Protein AF-A0A1C3NYE6-F1 (afdb_monomer)

Secondary structure (DSSP, 8-state):
-------SPPPPPPPHHHHHHHHHHHHHHHT--TTSEEEEEEE---STTS-S-EEEEEEE-TT--EEEEEES-TTT--HHHHHHHHHH-SS----

pLDDT: mean 80.65, std 17.29, range [28.94, 95.81]

Structure (mmCIF, N/CA/C/O backbone):
data_AF-A0A1C3NYE6-F1
#
_entry.id   AF-A0A1C3NYE6-F1
#
loop_
_atom_site.group_PDB
_atom_site.id
_atom_site.type_symbol
_atom_site.label_atom_id
_atom_site.label_alt_id
_atom_site.label_comp_id
_atom_site.label_asym_id
_atom_site.label_entity_id
_atom_site.label_seq_id
_atom_site.pdbx_PDB_ins_code
_atom_site.Cartn_x
_atom_site.Cartn_y
_atom_site.Cartn_z
_atom_site.occupancy
_atom_site.B_iso_or_equiv
_atom_site.auth_seq_id
_atom_site.auth_comp_id
_atom_site.auth_asym_id
_atom_site.auth_atom_id
_atom_site.pdbx_PDB_model_num
ATOM 1 N N . MET A 1 1 ? 13.801 28.659 -16.433 1.00 36.34 1 MET A N 1
ATOM 2 C CA . MET A 1 1 ? 12.734 27.986 -17.203 1.00 36.34 1 MET A CA 1
ATOM 3 C C . MET A 1 1 ? 12.702 26.532 -16.754 1.00 36.34 1 MET A C 1
ATOM 5 O O . MET A 1 1 ? 13.466 25.736 -17.280 1.00 36.34 1 MET A O 1
ATOM 9 N N . SER A 1 2 ? 11.932 26.207 -15.709 1.00 42.75 2 SER A N 1
ATOM 10 C CA . SER A 1 2 ? 11.820 24.821 -15.235 1.00 42.75 2 SER A CA 1
ATOM 11 C C . SER A 1 2 ? 10.952 24.033 -16.202 1.00 42.75 2 SER A C 1
ATOM 13 O O . SER A 1 2 ? 9.769 24.328 -16.363 1.00 42.75 2 SER A O 1
ATOM 15 N N . LEU A 1 3 ? 11.564 23.049 -16.854 1.00 49.47 3 LEU A N 1
ATOM 16 C CA . LEU A 1 3 ? 10.880 22.028 -17.631 1.00 49.47 3 LEU A CA 1
ATOM 17 C C . LEU A 1 3 ? 10.110 21.132 -16.656 1.00 49.47 3 LEU A C 1
ATOM 19 O O . LEU A 1 3 ? 10.617 20.125 -16.173 1.00 49.47 3 LEU A O 1
ATOM 23 N N . ILE A 1 4 ? 8.878 21.526 -16.344 1.00 53.69 4 ILE A N 1
ATOM 24 C CA . ILE A 1 4 ? 7.838 20.587 -15.933 1.00 53.69 4 ILE A CA 1
ATOM 25 C C . ILE A 1 4 ? 7.588 19.655 -17.120 1.00 53.69 4 ILE A C 1
ATOM 27 O O . ILE A 1 4 ? 6.811 19.979 -18.009 1.00 53.69 4 ILE A O 1
ATOM 31 N N . SER A 1 5 ? 8.291 18.527 -17.178 1.00 48.38 5 SER A N 1
ATOM 32 C CA . SER A 1 5 ? 7.928 17.436 -18.082 1.00 48.38 5 SER A CA 1
ATOM 33 C C . SER A 1 5 ? 6.770 16.665 -17.446 1.00 48.38 5 SER A C 1
ATOM 35 O O . SER A 1 5 ? 6.990 15.988 -16.439 1.00 48.38 5 SER A O 1
ATOM 37 N N . PRO A 1 6 ? 5.536 16.741 -17.976 1.00 57.44 6 PRO A N 1
ATOM 38 C CA . PRO A 1 6 ? 4.453 15.905 -17.505 1.00 57.44 6 PRO A CA 1
ATOM 39 C C . PRO A 1 6 ? 4.539 14.568 -18.248 1.00 57.44 6 PRO A C 1
ATOM 41 O O . PRO A 1 6 ? 4.427 14.526 -19.471 1.00 57.44 6 PRO A O 1
ATOM 44 N N . GLY A 1 7 ? 4.717 13.471 -17.517 1.00 53.34 7 GLY A N 1
ATOM 45 C CA . GLY A 1 7 ? 4.499 12.132 -18.070 1.00 53.34 7 GLY A CA 1
ATOM 46 C C . GLY A 1 7 ? 5.756 11.296 -18.266 1.00 53.34 7 GLY A C 1
ATOM 47 O O . GLY A 1 7 ? 6.080 10.899 -19.383 1.00 53.34 7 GLY A O 1
ATOM 48 N N . GLY A 1 8 ? 6.401 10.922 -17.159 1.00 57.88 8 GLY A N 1
ATOM 49 C CA . GLY A 1 8 ? 7.038 9.606 -17.126 1.00 57.88 8 GLY A CA 1
ATOM 50 C C . GLY A 1 8 ? 5.989 8.510 -17.393 1.00 57.88 8 GLY A C 1
ATOM 51 O O . GLY A 1 8 ? 4.793 8.750 -17.179 1.00 57.88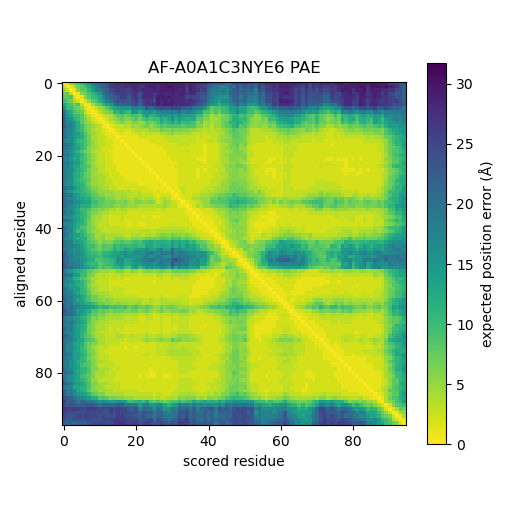 8 GLY A O 1
ATOM 52 N N . PRO A 1 9 ? 6.389 7.325 -17.886 1.00 63.50 9 PRO A N 1
ATOM 53 C CA . PRO A 1 9 ? 5.456 6.232 -18.1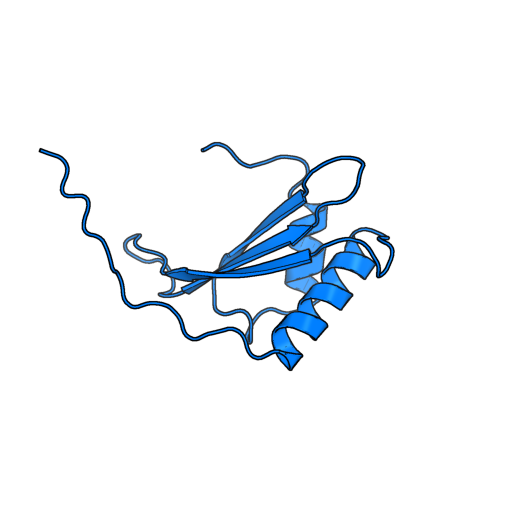31 1.00 63.50 9 PRO A CA 1
ATOM 54 C C . PRO A 1 9 ? 4.652 5.950 -16.860 1.00 63.50 9 PRO A C 1
ATOM 56 O O . PRO A 1 9 ? 5.217 5.707 -15.794 1.00 63.50 9 PRO A O 1
ATOM 59 N N . ARG A 1 10 ? 3.320 6.027 -16.969 1.00 66.38 10 ARG A N 1
ATOM 60 C CA . ARG A 1 10 ? 2.429 5.726 -15.849 1.00 66.38 10 ARG A CA 1
ATOM 61 C C . ARG A 1 10 ? 2.690 4.274 -15.426 1.00 66.38 10 ARG A C 1
ATOM 63 O O . ARG A 1 10 ? 2.549 3.390 -16.275 1.00 66.38 10 ARG A O 1
ATOM 70 N N . PRO A 1 11 ? 3.042 4.011 -14.156 1.00 72.06 11 PRO A N 1
ATOM 71 C CA . PRO A 1 11 ? 3.220 2.645 -13.691 1.00 72.06 11 PRO A CA 1
ATOM 72 C C . PRO A 1 11 ? 1.916 1.853 -13.875 1.00 72.06 11 PRO A C 1
ATOM 74 O O . PRO A 1 11 ? 0.824 2.440 -13.851 1.00 72.06 11 PRO A O 1
ATOM 77 N N . PRO A 1 12 ? 2.006 0.529 -14.091 1.00 73.38 12 PRO A N 1
ATOM 78 C CA . PRO A 1 12 ? 0.824 -0.309 -14.226 1.00 73.38 12 PRO A CA 1
ATOM 79 C C . PRO A 1 12 ? -0.084 -0.137 -13.006 1.00 73.38 12 PRO A C 1
ATOM 81 O O . PRO A 1 12 ? 0.380 0.112 -11.894 1.00 73.38 12 PRO A O 1
ATOM 84 N N . ALA A 1 13 ? -1.395 -0.237 -13.222 1.00 79.38 13 ALA A N 1
ATOM 85 C CA . ALA A 1 13 ? -2.348 -0.148 -12.126 1.00 79.38 13 ALA A CA 1
ATOM 86 C C . ALA A 1 13 ? -2.149 -1.321 -11.154 1.00 79.38 13 ALA A C 1
ATOM 88 O O . ALA A 1 13 ? -1.995 -2.464 -11.589 1.00 79.38 13 ALA A O 1
ATOM 89 N N . THR A 1 14 ? -2.216 -1.044 -9.851 1.00 86.31 14 THR A N 1
ATOM 90 C CA . THR A 1 14 ? -2.180 -2.083 -8.821 1.00 86.31 14 THR A CA 1
ATOM 91 C C . THR A 1 14 ? -3.370 -3.032 -9.003 1.00 86.31 14 THR A C 1
ATOM 93 O O . THR A 1 14 ? -4.515 -2.568 -8.985 1.00 86.31 14 THR A O 1
ATOM 96 N N . PRO A 1 15 ? -3.155 -4.353 -9.138 1.00 90.56 15 PRO A N 1
ATOM 97 C CA . PRO A 1 15 ? -4.253 -5.311 -9.177 1.00 90.56 15 PRO A CA 1
ATOM 98 C C . PRO A 1 15 ? -5.089 -5.241 -7.888 1.00 90.56 15 PRO A C 1
ATOM 100 O O . PRO A 1 15 ? -4.513 -5.107 -6.804 1.00 90.56 15 PRO A O 1
ATOM 103 N N . PRO A 1 16 ? -6.423 -5.395 -7.949 1.00 92.12 16 PRO A N 1
ATOM 104 C CA . PRO A 1 16 ? -7.285 -5.247 -6.774 1.00 92.12 16 PRO A CA 1
ATOM 105 C C . PRO A 1 16 ? -6.922 -6.229 -5.652 1.00 92.12 16 PRO A C 1
ATOM 107 O O . PRO A 1 16 ? -6.859 -5.834 -4.495 1.00 92.12 16 PRO A O 1
ATOM 110 N N . ALA A 1 17 ? -6.571 -7.476 -5.984 1.00 94.31 17 ALA A N 1
ATOM 111 C CA . ALA A 1 17 ? -6.133 -8.466 -4.996 1.00 94.31 17 ALA A CA 1
ATOM 112 C C . ALA A 1 17 ? -4.843 -8.051 -4.259 1.00 94.31 17 ALA A C 1
ATOM 114 O O . ALA A 1 17 ? -4.705 -8.281 -3.060 1.00 94.31 17 ALA A O 1
ATOM 115 N N . VAL A 1 18 ? -3.906 -7.407 -4.965 1.00 94.44 18 VAL A N 1
ATOM 116 C CA . VAL A 1 18 ? -2.666 -6.886 -4.371 1.00 94.44 18 VAL A CA 1
ATOM 117 C C . VAL A 1 18 ? -2.976 -5.691 -3.473 1.00 94.44 18 VAL A C 1
ATOM 119 O O . VAL A 1 18 ? -2.454 -5.612 -2.362 1.00 94.44 18 VAL A O 1
ATOM 122 N N . ALA A 1 19 ? -3.854 -4.789 -3.923 1.00 93.75 19 ALA A N 1
ATOM 123 C CA . ALA A 1 19 ? -4.282 -3.643 -3.133 1.00 93.75 19 ALA A CA 1
ATOM 124 C C . ALA A 1 19 ? -4.978 -4.082 -1.835 1.00 93.75 19 ALA A C 1
ATOM 126 O O . ALA A 1 19 ? -4.619 -3.585 -0.773 1.00 93.75 19 ALA A O 1
ATOM 127 N N . GLU A 1 20 ? -5.907 -5.040 -1.889 1.00 94.50 20 GLU A N 1
ATOM 128 C CA . GLU A 1 20 ? -6.589 -5.559 -0.695 1.00 94.50 20 GLU A CA 1
ATOM 129 C C . GLU A 1 20 ? -5.637 -6.250 0.280 1.00 94.50 20 GLU A C 1
ATOM 131 O O . GLU A 1 20 ? -5.701 -5.999 1.484 1.00 94.50 20 GLU 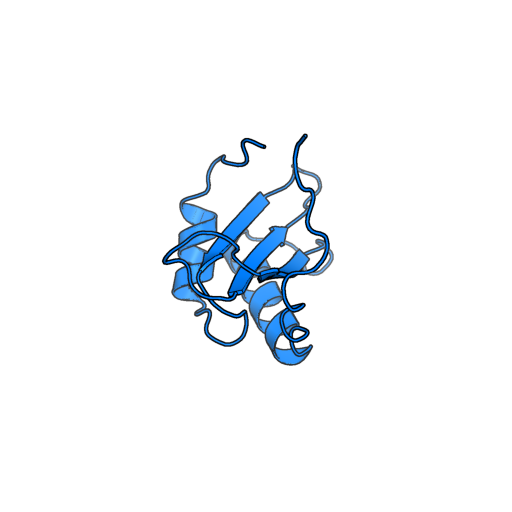A O 1
ATOM 136 N N . ARG A 1 21 ? -4.682 -7.036 -0.229 1.00 95.75 21 ARG A N 1
ATOM 137 C CA . ARG A 1 21 ? -3.634 -7.647 0.597 1.00 95.75 21 ARG A CA 1
ATOM 138 C C . ARG A 1 21 ? -2.822 -6.591 1.356 1.00 95.75 21 ARG A C 1
ATOM 140 O O . ARG A 1 21 ? -2.651 -6.705 2.566 1.00 95.75 21 ARG A O 1
ATOM 147 N N . LEU A 1 22 ? -2.373 -5.540 0.664 1.00 95.25 22 LEU A N 1
ATOM 148 C CA . LEU A 1 22 ? -1.628 -4.438 1.282 1.00 95.25 22 LEU A CA 1
ATOM 149 C C . LEU A 1 22 ? -2.481 -3.672 2.301 1.00 95.25 22 LEU A C 1
ATOM 151 O O . LEU A 1 22 ? -1.990 -3.351 3.380 1.00 95.25 22 LEU A O 1
ATOM 155 N N . ARG A 1 23 ? -3.761 -3.414 2.002 1.00 94.88 23 ARG A N 1
ATOM 156 C CA . ARG A 1 23 ? -4.691 -2.769 2.946 1.00 94.88 23 ARG A CA 1
ATOM 157 C C . ARG A 1 23 ? -4.837 -3.582 4.230 1.00 94.88 23 ARG A C 1
ATOM 159 O O . ARG A 1 23 ? -4.820 -2.987 5.301 1.00 94.88 23 ARG A O 1
ATOM 166 N N . GLY A 1 24 ? -4.950 -4.908 4.126 1.00 95.06 24 GLY A N 1
ATOM 167 C CA . GLY A 1 24 ? -4.972 -5.813 5.278 1.00 95.06 24 GLY A CA 1
ATOM 168 C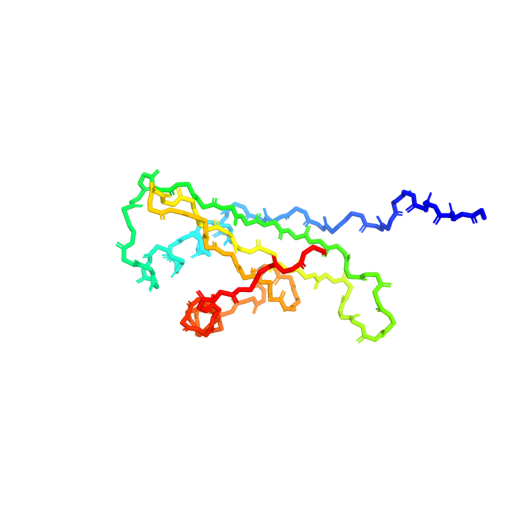 C . GLY A 1 24 ? -3.741 -5.632 6.162 1.00 95.06 24 GLY A C 1
ATOM 169 O O . GLY A 1 24 ? -3.868 -5.253 7.321 1.00 95.06 24 GLY A O 1
ATOM 170 N N . TRP A 1 25 ? -2.546 -5.751 5.580 1.00 95.81 25 TRP A N 1
ATOM 171 C CA . TRP A 1 25 ? -1.293 -5.592 6.326 1.00 95.81 25 TRP A CA 1
ATOM 172 C C . TRP A 1 25 ? -1.143 -4.224 6.994 1.00 95.81 25 TRP A C 1
ATOM 174 O O . TRP A 1 25 ? -0.619 -4.141 8.100 1.00 95.81 25 TRP A O 1
ATOM 184 N N . ILE A 1 26 ? -1.596 -3.147 6.346 1.00 94.06 26 ILE A N 1
ATOM 185 C CA . ILE A 1 26 ? -1.538 -1.787 6.905 1.00 94.06 26 ILE A CA 1
ATOM 186 C C . ILE A 1 26 ? -2.482 -1.650 8.098 1.00 94.06 26 ILE A C 1
ATOM 188 O O . ILE A 1 26 ? -2.101 -1.071 9.116 1.00 94.06 26 ILE A O 1
ATOM 192 N N . ARG A 1 27 ? -3.705 -2.181 7.985 1.00 93.25 27 ARG A N 1
ATOM 193 C CA . ARG A 1 27 ? -4.668 -2.169 9.090 1.00 93.25 27 ARG A CA 1
ATOM 194 C C . ARG A 1 27 ? -4.153 -2.984 10.268 1.00 93.25 27 ARG A C 1
ATOM 196 O O . ARG A 1 27 ? -4.164 -2.471 11.382 1.00 93.25 27 ARG A O 1
ATOM 203 N N . ASP A 1 28 ? -3.609 -4.169 10.011 1.00 93.12 28 ASP A N 1
ATOM 204 C CA . ASP A 1 28 ? -3.031 -5.031 11.044 1.00 93.12 28 ASP A CA 1
ATOM 205 C C . ASP A 1 28 ? -1.808 -4.381 11.712 1.00 93.12 28 ASP A C 1
ATOM 207 O O . ASP A 1 28 ? -1.660 -4.439 12.932 1.00 93.12 28 ASP A O 1
ATOM 211 N N . ALA A 1 29 ? -0.946 -3.712 10.937 1.00 91.50 29 ALA A N 1
ATOM 212 C CA . ALA A 1 29 ? 0.230 -3.008 11.453 1.00 91.50 29 ALA A CA 1
ATOM 213 C C . ALA A 1 29 ? -0.133 -1.841 12.383 1.00 91.50 29 ALA A C 1
ATOM 215 O O . ALA A 1 29 ? 0.586 -1.565 13.341 1.00 91.50 29 ALA A O 1
ATOM 216 N N . LEU A 1 30 ? -1.221 -1.134 12.074 1.00 89.31 30 LEU A N 1
ATOM 217 C CA . LEU A 1 30 ? -1.637 0.081 12.773 1.00 89.31 30 LEU A CA 1
ATOM 218 C C . LEU A 1 30 ? -2.786 -0.151 13.771 1.00 89.31 30 LEU A C 1
ATOM 220 O O . LEU A 1 30 ? -3.187 0.792 14.449 1.00 89.31 30 LEU A O 1
ATOM 224 N N . GLY A 1 31 ? -3.319 -1.374 13.862 1.00 90.44 31 GLY A N 1
ATOM 225 C CA . GLY A 1 31 ? -4.481 -1.701 14.694 1.00 90.44 31 GLY A CA 1
ATOM 226 C C . GLY A 1 31 ? -5.750 -0.946 14.281 1.00 90.44 31 GLY A C 1
ATOM 227 O O . GLY A 1 31 ? -6.490 -0.476 15.142 1.00 90.44 31 GLY A O 1
ATOM 228 N N . LEU A 1 32 ? -5.966 -0.764 12.975 1.00 89.19 32 LEU A N 1
ATOM 229 C CA . LEU A 1 32 ? -7.073 0.028 12.428 1.00 89.19 32 LEU A CA 1
ATOM 230 C C . LEU A 1 32 ? -8.299 -0.829 12.108 1.00 89.19 32 LEU A C 1
ATOM 232 O O . LEU A 1 32 ? -8.177 -1.971 11.672 1.00 89.19 32 LEU A O 1
ATOM 236 N N . ASP A 1 33 ? -9.479 -0.223 12.236 1.00 88.94 33 ASP A N 1
ATOM 237 C CA . ASP A 1 33 ? -10.740 -0.806 11.773 1.00 88.94 33 ASP A CA 1
ATOM 238 C C . ASP A 1 33 ? -10.773 -0.930 10.230 1.00 88.94 33 ASP A C 1
ATOM 240 O O . ASP A 1 33 ? -10.127 -0.166 9.503 1.00 88.94 33 ASP A O 1
ATOM 244 N N . GLY A 1 34 ? -11.558 -1.881 9.720 1.00 84.31 34 GLY A N 1
ATOM 245 C CA . GLY A 1 34 ? -11.823 -2.112 8.300 1.00 84.31 34 GLY A CA 1
ATOM 246 C C . GLY A 1 34 ? -12.365 -0.883 7.566 1.00 84.31 34 GLY A C 1
ATOM 247 O O . GLY A 1 34 ? -12.024 -0.680 6.396 1.00 84.31 34 GLY A O 1
ATOM 248 N N . GLU A 1 35 ? -13.113 -0.035 8.277 1.00 87.25 35 GLU A N 1
ATOM 249 C CA . GLU A 1 35 ? -13.701 1.216 7.776 1.00 87.25 35 GLU A CA 1
ATOM 250 C C . GLU A 1 35 ? -12.664 2.325 7.526 1.00 87.25 35 GLU A C 1
ATOM 252 O O . GLU A 1 35 ? -12.938 3.307 6.829 1.00 87.25 35 GLU A O 1
ATOM 257 N N . VAL A 1 36 ? -11.444 2.195 8.065 1.00 90.25 36 VAL A N 1
ATOM 258 C CA . VAL A 1 36 ? -10.400 3.198 7.845 1.00 90.25 36 VAL A CA 1
ATOM 259 C C . VAL A 1 36 ? -9.942 3.161 6.391 1.00 90.25 36 VAL A C 1
ATOM 261 O O . VAL A 1 36 ? -9.534 2.128 5.850 1.00 90.25 36 VAL A O 1
ATOM 264 N N . THR A 1 37 ? -9.971 4.334 5.756 1.00 93.00 37 THR A N 1
ATOM 265 C CA . THR A 1 37 ? -9.519 4.488 4.375 1.00 93.00 37 THR A CA 1
ATOM 266 C C . THR A 1 37 ? -8.011 4.280 4.292 1.00 93.00 37 THR A C 1
ATOM 268 O O . THR A 1 37 ? -7.225 4.977 4.940 1.00 93.00 37 THR A O 1
ATOM 271 N N . VAL A 1 38 ? -7.615 3.339 3.439 1.00 93.50 38 VAL A N 1
ATOM 272 C CA . VAL A 1 38 ? -6.222 3.075 3.080 1.00 93.50 38 VAL A CA 1
ATOM 273 C C . VAL A 1 38 ? -6.039 3.320 1.581 1.00 93.50 38 VAL A C 1
ATOM 275 O O . VAL A 1 38 ? -6.857 2.895 0.768 1.00 93.50 38 VAL A O 1
ATOM 278 N N . LEU A 1 39 ? -4.979 4.019 1.198 1.00 92.88 39 LEU A N 1
ATOM 279 C CA . LEU A 1 39 ? -4.595 4.299 -0.179 1.00 92.88 39 LEU A CA 1
ATOM 280 C C . LEU A 1 39 ? -3.345 3.489 -0.534 1.00 92.88 39 LEU A C 1
ATOM 282 O O . LEU A 1 39 ? -2.383 3.461 0.231 1.00 92.88 39 LEU A O 1
ATOM 286 N N . VAL A 1 40 ? -3.370 2.859 -1.708 1.00 93.19 40 VAL A N 1
ATOM 287 C CA . VAL A 1 40 ? -2.248 2.116 -2.290 1.00 93.19 40 VAL A CA 1
ATOM 288 C C . VAL A 1 40 ? -2.033 2.647 -3.701 1.00 93.19 40 VAL A C 1
ATOM 290 O O . VAL A 1 40 ? -2.855 2.395 -4.583 1.00 93.19 40 VAL A O 1
ATOM 293 N N . THR A 1 41 ? -0.944 3.382 -3.910 1.00 89.50 41 THR A N 1
ATOM 294 C CA . THR A 1 41 ? -0.654 4.052 -5.184 1.00 89.50 41 THR A CA 1
ATOM 295 C C . THR A 1 41 ? 0.771 3.760 -5.617 1.00 89.50 41 THR A C 1
ATOM 297 O O . THR A 1 41 ? 1.691 3.857 -4.815 1.00 89.50 41 THR A O 1
ATOM 300 N N . GLN A 1 42 ? 0.958 3.445 -6.896 1.00 88.25 42 GLN A N 1
ATOM 301 C CA . GLN A 1 42 ? 2.280 3.302 -7.498 1.00 88.25 42 GLN A CA 1
ATOM 302 C C . GLN A 1 42 ? 2.657 4.591 -8.234 1.00 88.25 42 GLN A C 1
ATOM 304 O O . GLN A 1 42 ? 1.833 5.150 -8.962 1.00 88.25 42 GLN A O 1
ATOM 309 N N . LEU A 1 43 ? 3.891 5.051 -8.053 1.00 85.25 43 LEU A N 1
ATOM 310 C CA . LEU A 1 43 ? 4.463 6.230 -8.702 1.00 85.25 43 LEU A CA 1
ATOM 311 C C . LEU A 1 43 ? 5.713 5.822 -9.480 1.00 85.25 43 LEU A C 1
ATOM 313 O O . LEU A 1 43 ? 6.369 4.845 -9.132 1.00 85.25 43 LEU A O 1
ATOM 317 N N . ALA A 1 44 ? 6.021 6.538 -10.560 1.00 80.19 44 ALA A N 1
ATOM 318 C CA . ALA A 1 44 ? 7.284 6.341 -11.260 1.00 80.19 44 ALA A CA 1
ATOM 319 C C . ALA A 1 44 ? 8.378 7.111 -10.514 1.00 80.19 44 ALA A C 1
ATOM 321 O O . ALA A 1 44 ? 8.240 8.324 -10.350 1.00 80.19 44 ALA A O 1
ATOM 322 N N . CYS A 1 45 ? 9.452 6.437 -10.096 1.00 72.19 45 CYS A N 1
ATOM 323 C CA . CYS A 1 45 ? 10.596 7.145 -9.528 1.00 72.19 45 CYS A CA 1
ATOM 324 C C . CYS A 1 45 ? 11.377 7.789 -10.680 1.00 72.19 45 CYS A C 1
ATOM 326 O O . CYS A 1 45 ? 11.824 7.103 -11.601 1.00 72.19 45 CYS A O 1
ATOM 328 N N . THR A 1 46 ? 11.517 9.115 -10.664 1.00 67.75 46 THR A N 1
ATOM 329 C CA . THR A 1 46 ? 12.226 9.868 -11.716 1.00 67.75 46 THR A CA 1
ATOM 330 C C . THR A 1 46 ? 13.682 10.163 -11.360 1.00 67.75 46 THR A C 1
ATOM 332 O O . THR A 1 46 ? 14.355 10.897 -12.083 1.00 67.75 46 THR A O 1
ATOM 335 N N . GLU A 1 47 ? 14.174 9.623 -10.244 1.00 63.28 47 GLU A N 1
ATOM 336 C CA . GLU A 1 47 ? 15.540 9.841 -9.777 1.00 63.28 47 GLU A CA 1
ATOM 337 C C . GLU A 1 47 ? 16.543 8.879 -10.439 1.00 63.28 47 GLU A C 1
ATOM 339 O O . GLU A 1 47 ? 16.260 7.687 -10.608 1.00 63.28 47 GLU A O 1
ATOM 344 N N . PRO A 1 48 ? 17.743 9.365 -10.808 1.00 59.66 48 PRO A N 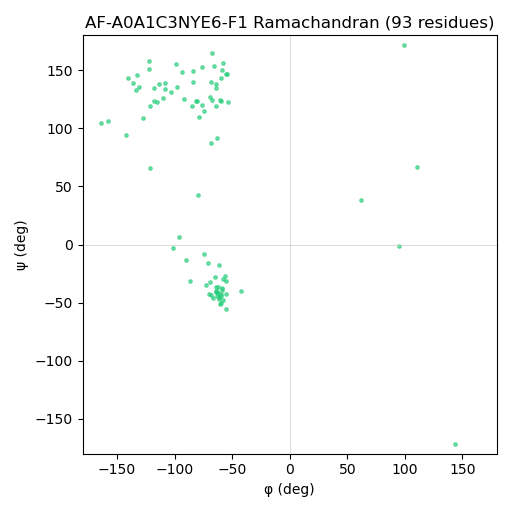1
ATOM 345 C CA . PRO A 1 48 ? 18.775 8.527 -11.404 1.00 59.66 48 PRO A CA 1
ATOM 346 C C . PRO A 1 48 ? 19.244 7.452 -10.410 1.00 59.66 48 PRO A C 1
ATOM 348 O O . PRO A 1 48 ? 19.773 7.764 -9.348 1.00 59.66 48 PRO A O 1
ATOM 351 N N . GLY A 1 49 ? 19.074 6.177 -10.775 1.00 64.31 49 GLY A N 1
ATOM 352 C CA . GLY A 1 49 ? 19.456 5.023 -9.946 1.00 64.31 49 GLY A CA 1
ATOM 353 C C . GLY A 1 49 ? 18.326 4.438 -9.092 1.00 64.31 49 GLY A C 1
ATOM 354 O O . GLY A 1 49 ? 18.536 3.437 -8.411 1.00 64.31 49 GLY A O 1
ATOM 355 N N . CYS A 1 50 ? 17.130 5.021 -9.153 1.00 59.00 50 CYS A N 1
ATOM 356 C CA . CYS A 1 50 ? 15.948 4.540 -8.451 1.00 59.00 50 CYS A CA 1
ATOM 357 C C . CYS A 1 50 ? 15.235 3.432 -9.260 1.00 59.00 50 CYS A C 1
ATOM 359 O O . CYS A 1 50 ? 15.278 3.457 -10.497 1.00 59.00 50 CYS A O 1
ATOM 361 N N . PRO A 1 51 ? 14.564 2.454 -8.619 1.00 62.00 51 PRO A N 1
ATOM 362 C CA . PRO A 1 51 ? 13.695 1.519 -9.330 1.00 62.00 51 PRO A CA 1
ATOM 363 C C . PRO A 1 51 ? 12.646 2.296 -10.134 1.00 62.00 51 PRO A C 1
ATOM 365 O O . PRO A 1 51 ? 12.179 3.330 -9.667 1.00 62.00 51 PRO A O 1
ATOM 368 N N . PRO A 1 52 ? 12.204 1.814 -11.307 1.00 71.62 52 PRO A N 1
ATOM 369 C CA . PRO A 1 52 ? 11.286 2.573 -12.158 1.00 71.62 52 PRO A CA 1
ATOM 370 C C . PRO A 1 52 ? 9.940 2.878 -11.483 1.00 71.62 52 PRO A C 1
ATOM 372 O O . PRO A 1 52 ? 9.209 3.748 -11.949 1.00 71.62 52 PRO A O 1
ATOM 375 N N . VAL A 1 53 ? 9.599 2.160 -10.406 1.00 83.31 53 VAL A N 1
ATOM 376 C CA . VAL A 1 53 ? 8.341 2.286 -9.672 1.00 83.31 53 VAL A CA 1
ATOM 377 C C . VAL A 1 53 ? 8.602 2.272 -8.170 1.00 83.31 53 VAL A C 1
ATOM 379 O O . VAL A 1 53 ? 9.378 1.457 -7.674 1.00 83.31 53 VAL A O 1
ATOM 382 N N . GLU A 1 54 ? 7.893 3.127 -7.452 1.00 87.81 54 GLU A N 1
ATOM 383 C CA . GLU A 1 54 ? 7.764 3.129 -5.998 1.00 87.81 54 GLU A CA 1
ATOM 384 C C . GLU A 1 54 ? 6.286 3.015 -5.612 1.00 87.81 5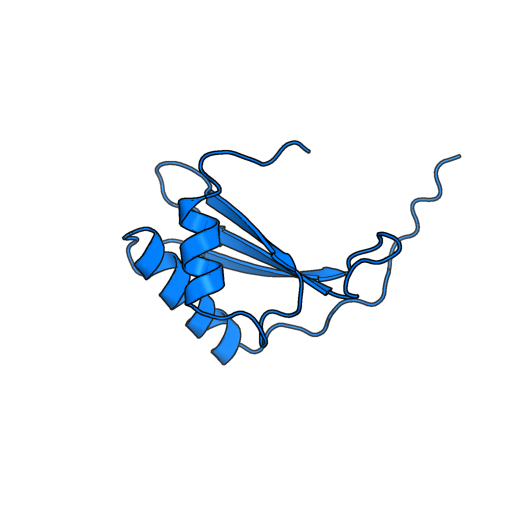4 GLU A C 1
ATOM 386 O O . GLU A 1 54 ? 5.390 3.327 -6.402 1.00 87.81 54 GLU A O 1
ATOM 391 N N . THR A 1 55 ? 6.014 2.550 -4.398 1.00 91.00 55 THR A N 1
ATOM 392 C CA . THR A 1 55 ? 4.653 2.365 -3.898 1.00 91.00 55 THR A CA 1
ATOM 393 C C . THR A 1 55 ? 4.437 3.193 -2.641 1.00 91.00 55 THR A C 1
ATOM 395 O O . THR A 1 55 ? 5.081 2.980 -1.615 1.00 91.00 55 THR A O 1
ATOM 398 N N . VAL A 1 56 ? 3.480 4.113 -2.712 1.00 91.56 56 VAL A N 1
ATOM 399 C CA . VAL A 1 56 ? 3.002 4.912 -1.585 1.00 91.56 56 VAL A CA 1
ATOM 400 C C . VAL A 1 56 ? 1.821 4.202 -0.936 1.00 91.56 56 VAL A C 1
ATOM 402 O O . VAL A 1 56 ? 0.813 3.899 -1.584 1.00 91.56 56 VAL A O 1
ATOM 405 N N . LEU A 1 57 ? 1.942 3.974 0.365 1.00 93.19 57 LEU A N 1
ATOM 406 C CA . LEU A 1 57 ? 0.925 3.383 1.222 1.00 93.19 57 LEU A CA 1
ATOM 407 C C . LEU A 1 57 ? 0.500 4.433 2.244 1.00 93.19 57 LEU A C 1
ATOM 409 O O . LEU A 1 57 ? 1.342 4.938 2.982 1.00 93.19 57 LEU A O 1
ATOM 413 N N . ALA A 1 58 ? -0.787 4.768 2.312 1.00 92.44 58 ALA A N 1
ATOM 414 C CA . ALA A 1 58 ? -1.283 5.753 3.272 1.00 92.44 58 ALA A CA 1
ATOM 415 C C . ALA A 1 58 ? -2.545 5.272 3.986 1.00 92.44 58 ALA A C 1
ATOM 417 O O . ALA A 1 58 ? -3.487 4.833 3.342 1.00 92.44 58 ALA A O 1
ATOM 418 N N . ALA A 1 59 ? -2.587 5.403 5.306 1.00 91.75 59 ALA A N 1
ATOM 419 C CA . ALA A 1 59 ? -3.774 5.212 6.127 1.00 91.75 59 ALA A CA 1
ATOM 420 C C . ALA A 1 59 ? -4.265 6.567 6.649 1.00 91.75 59 ALA A C 1
ATOM 422 O O . ALA A 1 59 ? -3.462 7.416 7.052 1.00 91.75 59 ALA A O 1
ATOM 423 N N . LEU A 1 60 ? -5.585 6.764 6.644 1.00 91.00 60 LEU A N 1
ATOM 424 C CA . LEU A 1 60 ? -6.233 8.010 7.054 1.00 91.00 60 LEU A CA 1
ATOM 425 C C . LEU A 1 60 ? -7.224 7.780 8.212 1.00 91.00 60 LEU A C 1
ATOM 427 O O . LEU A 1 60 ? -8.433 7.916 8.015 1.00 91.00 60 LEU A O 1
ATOM 431 N N . PRO A 1 61 ? -6.759 7.391 9.415 1.00 88.19 61 PRO A N 1
ATOM 432 C CA . PRO A 1 61 ? -7.611 7.366 10.600 1.00 88.19 61 PRO A CA 1
ATOM 433 C C . PRO A 1 61 ? -8.034 8.776 11.041 1.00 88.19 61 PRO A C 1
ATOM 435 O O . PRO A 1 61 ? -7.414 9.779 10.695 1.00 88.19 61 PRO A O 1
ATOM 438 N N . GLN A 1 62 ? -9.048 8.860 11.905 1.00 85.69 62 GLN A N 1
ATOM 439 C CA . GLN A 1 62 ? -9.491 10.134 12.499 1.00 85.69 62 GLN A CA 1
ATOM 440 C C . GLN A 1 62 ? -8.375 10.856 13.275 1.00 85.69 62 GLN A C 1
ATOM 442 O O . GLN A 1 62 ? -8.361 12.081 13.339 1.00 85.69 62 GLN A O 1
ATOM 447 N N . ALA A 1 63 ? -7.426 10.102 13.840 1.00 82.81 63 ALA A N 1
ATOM 448 C CA . ALA A 1 63 ? -6.301 10.636 14.604 1.00 82.81 63 ALA A CA 1
ATOM 449 C C . ALA A 1 63 ? -5.198 11.287 13.740 1.00 82.81 63 ALA A C 1
ATOM 451 O O . ALA A 1 63 ? -4.274 11.877 14.295 1.00 82.81 63 ALA A O 1
ATOM 452 N N . GLY A 1 64 ? -5.255 11.175 12.406 1.00 86.44 64 GLY A N 1
ATOM 453 C CA . GLY A 1 64 ? -4.288 11.799 11.496 1.00 86.44 64 GLY A CA 1
ATOM 454 C C . GLY A 1 64 ? -3.961 10.952 10.266 1.00 86.44 64 GLY A C 1
ATOM 455 O O . GLY A 1 64 ? -4.568 9.917 10.021 1.00 86.44 64 GLY A O 1
ATOM 456 N N . ARG A 1 65 ? -2.967 11.379 9.479 1.00 88.12 65 ARG A N 1
ATOM 457 C CA . ARG A 1 65 ? -2.487 10.651 8.293 1.00 88.12 65 ARG A CA 1
ATOM 458 C C . ARG A 1 65 ? -1.172 9.942 8.603 1.00 88.12 65 ARG A C 1
ATOM 460 O O . ARG A 1 65 ? -0.236 10.577 9.073 1.00 88.12 65 ARG A O 1
ATOM 467 N N . ARG A 1 66 ? -1.076 8.656 8.262 1.00 89.56 66 ARG A N 1
ATOM 468 C CA . ARG A 1 66 ? 0.172 7.877 8.299 1.00 89.56 66 ARG A CA 1
ATOM 469 C C . ARG A 1 66 ? 0.486 7.415 6.886 1.00 89.56 66 ARG A C 1
ATOM 471 O O . ARG A 1 66 ? -0.356 6.769 6.272 1.00 89.56 66 ARG A O 1
ATOM 478 N N . SER A 1 67 ? 1.661 7.732 6.359 1.00 90.56 67 SER A N 1
ATOM 479 C CA . SER A 1 67 ? 2.051 7.306 5.013 1.00 90.56 67 SER A CA 1
ATOM 480 C C . SER A 1 67 ? 3.505 6.890 4.948 1.00 90.56 67 SER A C 1
ATOM 482 O O . SER A 1 67 ? 4.350 7.531 5.568 1.00 90.56 67 SER A O 1
ATOM 484 N N . VAL A 1 68 ? 3.781 5.861 4.156 1.00 90.69 68 VAL A N 1
ATOM 485 C CA . VAL A 1 68 ? 5.126 5.359 3.882 1.00 90.69 68 VAL A CA 1
ATOM 486 C C . VAL A 1 68 ? 5.295 5.149 2.384 1.00 90.69 68 VAL A C 1
ATOM 488 O O . VAL A 1 68 ? 4.346 4.771 1.693 1.00 90.69 68 VAL A O 1
ATOM 491 N N . THR A 1 69 ? 6.504 5.381 1.891 1.00 89.94 69 THR A N 1
ATOM 492 C CA . THR A 1 69 ? 6.890 5.074 0.513 1.00 89.94 69 THR A CA 1
ATOM 493 C C . THR A 1 69 ? 7.869 3.914 0.553 1.00 89.94 69 THR A C 1
ATOM 495 O O . THR A 1 69 ? 8.861 3.966 1.280 1.00 89.94 69 THR A O 1
ATOM 498 N N . LEU A 1 70 ? 7.575 2.859 -0.200 1.00 89.88 70 LEU A N 1
ATOM 499 C CA . LEU A 1 70 ? 8.444 1.699 -0.349 1.00 89.88 70 LEU A CA 1
ATOM 500 C C . LEU A 1 70 ? 8.965 1.615 -1.788 1.00 89.88 70 LEU A C 1
ATOM 502 O O . LEU A 1 70 ? 8.189 1.828 -2.725 1.00 89.88 70 LEU A O 1
ATOM 506 N N . PRO A 1 71 ? 10.255 1.296 -1.983 1.00 87.38 71 PRO A N 1
ATOM 507 C CA . PRO A 1 71 ? 10.805 1.104 -3.316 1.00 87.38 71 PRO A CA 1
ATOM 508 C C . PRO A 1 71 ? 10.222 -0.163 -3.951 1.00 87.38 71 PRO A C 1
ATOM 510 O O . PRO A 1 7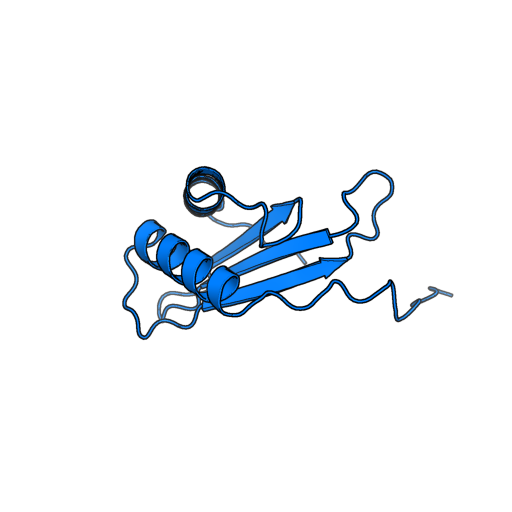1 ? 10.09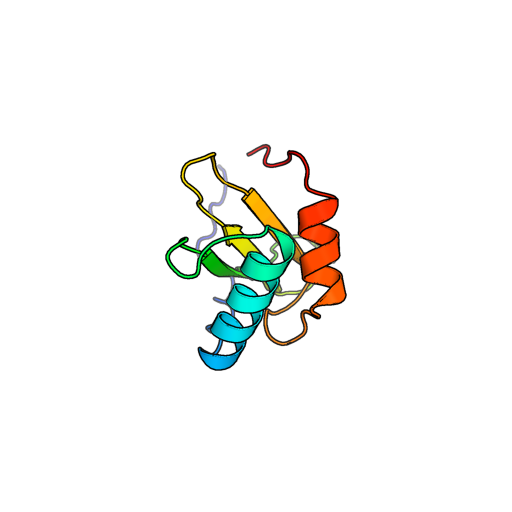3 -1.193 -3.294 1.00 87.38 71 PRO A O 1
ATOM 513 N N . GLY A 1 72 ? 9.909 -0.097 -5.245 1.00 87.44 72 GLY A N 1
ATOM 514 C CA . GLY A 1 72 ? 9.396 -1.229 -6.009 1.00 87.44 72 GLY A CA 1
ATOM 515 C C . GLY A 1 72 ? 7.873 -1.240 -6.194 1.00 87.44 72 GLY A C 1
ATOM 516 O O . GLY A 1 72 ? 7.135 -0.409 -5.645 1.00 87.44 72 GLY A O 1
ATOM 517 N N . PRO A 1 73 ? 7.378 -2.169 -7.029 1.00 90.00 73 PRO A N 1
ATOM 518 C CA . PRO A 1 73 ? 5.963 -2.283 -7.325 1.00 90.00 73 PRO A CA 1
ATOM 519 C C . PRO A 1 73 ? 5.189 -2.931 -6.172 1.00 90.00 73 PRO A C 1
ATOM 521 O O . PRO A 1 73 ? 5.691 -3.794 -5.459 1.00 90.00 73 PRO A O 1
ATOM 524 N N . ALA A 1 74 ? 3.905 -2.589 -6.060 1.00 91.50 74 ALA A N 1
ATOM 525 C CA . ALA A 1 74 ? 3.015 -3.075 -5.005 1.00 91.50 74 ALA A CA 1
ATOM 526 C C . ALA A 1 74 ? 2.922 -4.615 -4.931 1.00 91.50 74 ALA A C 1
ATOM 528 O O . ALA A 1 74 ? 2.633 -5.175 -3.874 1.00 91.50 74 ALA A O 1
ATOM 529 N N . ALA A 1 75 ? 3.150 -5.305 -6.052 1.00 91.44 75 ALA A N 1
ATOM 530 C CA . ALA A 1 75 ? 3.127 -6.764 -6.127 1.00 91.44 75 ALA A CA 1
ATOM 531 C C . ALA A 1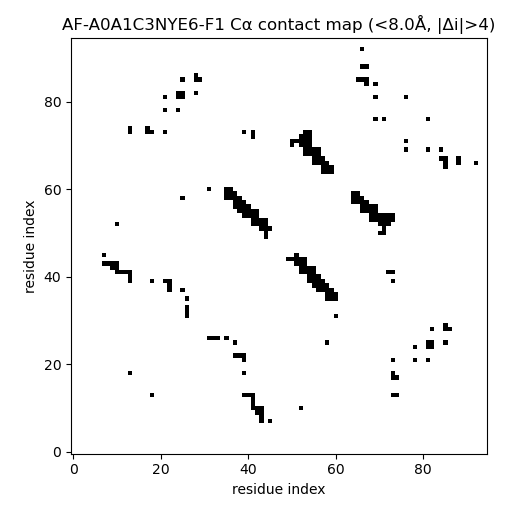 75 ? 4.297 -7.428 -5.381 1.00 91.44 75 ALA A C 1
ATOM 533 O O . ALA A 1 75 ? 4.097 -8.504 -4.810 1.00 91.44 75 ALA A O 1
ATOM 534 N N . ASP A 1 76 ? 5.456 -6.764 -5.354 1.00 92.44 76 ASP A N 1
ATOM 535 C CA . ASP A 1 76 ? 6.711 -7.297 -4.810 1.00 92.44 76 ASP A CA 1
ATOM 536 C C . ASP A 1 76 ? 6.884 -6.974 -3.321 1.00 92.44 76 ASP A C 1
ATOM 538 O O . ASP A 1 76 ? 7.721 -7.574 -2.652 1.00 92.44 76 ASP A O 1
ATOM 542 N N . LEU A 1 77 ? 6.068 -6.060 -2.787 1.00 92.75 77 LEU A N 1
ATOM 543 C CA . LEU A 1 77 ? 6.090 -5.712 -1.372 1.00 92.75 77 LEU A CA 1
ATOM 544 C C . LEU A 1 77 ? 5.690 -6.902 -0.496 1.00 92.75 77 LEU A C 1
ATOM 546 O O . LEU A 1 77 ? 4.670 -7.564 -0.726 1.00 92.75 77 LEU A O 1
ATOM 550 N N . THR A 1 78 ? 6.456 -7.110 0.570 1.00 95.38 78 THR A N 1
ATOM 551 C CA . THR A 1 78 ? 6.183 -8.128 1.586 1.00 95.38 78 THR A CA 1
ATOM 552 C C . THR A 1 78 ? 5.496 -7.541 2.818 1.00 95.38 78 THR A C 1
ATOM 554 O O . THR A 1 78 ? 5.653 -6.365 3.151 1.00 95.38 78 THR A O 1
ATOM 557 N N . GLU A 1 79 ? 4.767 -8.381 3.558 1.00 94.81 79 GLU A N 1
ATOM 558 C CA . GLU A 1 79 ? 4.140 -7.977 4.824 1.00 94.81 79 GLU A CA 1
ATOM 559 C C . GLU A 1 79 ? 5.168 -7.392 5.806 1.00 94.81 79 GLU A C 1
ATOM 561 O O . GLU A 1 79 ? 4.920 -6.370 6.447 1.00 94.81 79 GLU A O 1
ATOM 566 N N . VAL A 1 80 ? 6.342 -8.023 5.906 1.00 95.00 80 VAL A N 1
ATOM 567 C CA . VAL A 1 80 ? 7.405 -7.615 6.832 1.00 95.00 80 VAL A CA 1
ATOM 568 C C . VAL A 1 80 ? 7.912 -6.211 6.509 1.00 95.00 80 VAL A C 1
ATOM 570 O O . VAL A 1 80 ? 8.126 -5.423 7.431 1.00 95.00 80 VAL A O 1
ATOM 573 N N . GLU A 1 81 ? 8.090 -5.875 5.231 1.00 93.25 81 GLU A N 1
ATOM 574 C CA . GLU A 1 81 ? 8.516 -4.538 4.801 1.00 93.25 81 GLU A CA 1
ATOM 575 C C . GLU A 1 81 ? 7.457 -3.483 5.104 1.00 93.25 81 GLU A C 1
ATOM 577 O O . GLU A 1 81 ? 7.786 -2.444 5.675 1.00 93.25 81 GLU A O 1
ATOM 582 N N . VAL A 1 82 ? 6.188 -3.770 4.795 1.00 93.31 82 VAL A N 1
ATOM 583 C CA . VAL A 1 82 ? 5.069 -2.858 5.069 1.00 93.31 82 VAL A CA 1
ATOM 584 C C . VAL A 1 82 ? 4.956 -2.580 6.565 1.00 93.31 82 VAL A C 1
ATOM 586 O O . VAL A 1 82 ? 4.962 -1.422 6.983 1.00 93.31 82 VAL A O 1
ATOM 589 N N . ARG A 1 83 ? 4.931 -3.626 7.395 1.00 93.00 83 ARG A N 1
ATOM 590 C CA . ARG A 1 83 ? 4.842 -3.484 8.856 1.00 93.00 83 ARG A CA 1
ATOM 591 C C . ARG A 1 83 ? 6.041 -2.731 9.421 1.00 93.00 83 ARG A C 1
ATOM 593 O O . ARG A 1 83 ? 5.872 -1.818 10.225 1.00 93.00 83 ARG A O 1
ATOM 600 N N . ARG A 1 84 ? 7.253 -3.076 8.973 1.00 92.56 84 ARG A N 1
ATOM 601 C CA . ARG A 1 84 ? 8.481 -2.388 9.389 1.00 92.56 84 ARG A CA 1
ATOM 602 C C . ARG A 1 84 ? 8.428 -0.905 9.030 1.00 92.56 84 ARG A C 1
ATOM 604 O O . ARG A 1 84 ? 8.777 -0.085 9.872 1.00 92.56 84 ARG A O 1
ATOM 611 N N . ALA A 1 85 ? 7.988 -0.561 7.823 1.00 91.00 85 ALA A N 1
ATOM 612 C CA . ALA A 1 85 ? 7.889 0.826 7.392 1.00 91.00 85 ALA A CA 1
ATOM 613 C C . ALA A 1 85 ? 6.949 1.622 8.302 1.00 91.00 85 ALA A C 1
ATOM 615 O O . ALA A 1 85 ? 7.360 2.637 8.852 1.00 91.00 85 ALA A O 1
ATOM 616 N N . PHE A 1 86 ? 5.736 1.129 8.566 1.00 89.56 86 PHE A N 1
ATOM 617 C CA . PHE A 1 86 ? 4.796 1.830 9.450 1.00 89.56 86 PHE A CA 1
ATOM 618 C C . PHE A 1 86 ? 5.269 1.933 10.907 1.00 89.56 86 PHE A C 1
ATOM 620 O O . PHE A 1 86 ? 4.931 2.907 11.576 1.00 89.56 86 PHE A O 1
ATOM 627 N N . HIS A 1 87 ? 6.083 0.991 11.393 1.00 86.62 87 HIS A N 1
ATOM 628 C CA . HIS A 1 87 ? 6.717 1.106 12.711 1.00 86.62 87 HIS A CA 1
ATOM 629 C C . HIS A 1 87 ? 7.842 2.155 12.751 1.00 86.62 87 HIS A C 1
ATOM 631 O O . HIS A 1 87 ? 8.036 2.795 13.782 1.00 86.62 87 HIS A O 1
ATOM 637 N N . LEU A 1 88 ? 8.603 2.318 11.662 1.00 83.88 88 LEU A N 1
ATOM 638 C CA . LEU A 1 88 ? 9.747 3.237 11.596 1.00 83.88 88 LEU A CA 1
ATOM 639 C C . LEU A 1 88 ? 9.354 4.667 11.212 1.00 83.88 88 LEU A C 1
ATOM 641 O O . LEU A 1 88 ? 10.001 5.618 11.642 1.00 83.88 88 LEU A O 1
ATOM 645 N N . SER A 1 89 ? 8.305 4.837 10.410 1.00 68.44 89 SER A N 1
ATOM 646 C CA . SER A 1 89 ? 7.879 6.123 9.846 1.00 68.44 89 SER A CA 1
ATOM 647 C C . SER A 1 89 ? 7.078 6.977 10.834 1.00 68.44 89 SER A C 1
ATOM 649 O O . SER A 1 89 ? 6.078 7.586 10.460 1.00 68.44 89 SER A O 1
ATOM 651 N N . GLY A 1 90 ? 7.533 7.024 12.092 1.00 54.69 90 GLY A N 1
ATOM 652 C CA . GLY A 1 90 ? 6.933 7.761 13.202 1.00 54.69 90 GLY A CA 1
ATOM 653 C C . GLY A 1 90 ? 6.456 9.162 12.829 1.00 54.69 90 GLY A C 1
ATOM 654 O O . GLY A 1 90 ? 5.345 9.486 13.214 1.00 54.69 90 GLY A O 1
ATOM 655 N N . ASP A 1 91 ? 7.202 9.907 12.010 1.00 47.25 91 ASP A N 1
ATOM 656 C CA . ASP A 1 91 ? 6.787 11.163 11.375 1.00 47.25 91 ASP A CA 1
ATOM 657 C C . ASP A 1 91 ? 7.760 11.489 10.226 1.00 47.25 91 ASP A C 1
ATOM 659 O O . ASP A 1 91 ? 8.881 11.923 10.487 1.00 47.25 91 ASP A O 1
ATOM 663 N N . LEU A 1 92 ? 7.389 11.302 8.952 1.00 40.84 92 LEU A N 1
ATOM 664 C CA . LEU A 1 92 ? 8.088 12.001 7.863 1.00 40.84 92 LEU A CA 1
ATOM 665 C C . LEU A 1 92 ? 7.235 12.115 6.596 1.00 40.84 92 LEU A C 1
ATOM 667 O O . LEU A 1 92 ? 7.092 11.170 5.823 1.00 40.84 92 LEU A O 1
ATOM 671 N N . HIS A 1 93 ? 6.737 13.321 6.338 1.00 36.72 93 HIS A N 1
ATOM 672 C CA . HIS A 1 93 ? 6.613 13.805 4.967 1.00 36.72 93 HIS A CA 1
ATOM 673 C C . HIS A 1 93 ? 6.952 15.298 4.954 1.00 36.72 93 HIS A C 1
ATOM 675 O O . HIS A 1 93 ? 6.104 16.138 5.252 1.00 36.72 93 HIS A O 1
ATOM 681 N N . ALA A 1 94 ? 8.217 15.611 4.670 1.00 28.94 94 ALA A N 1
ATOM 682 C CA . ALA A 1 94 ? 8.595 16.924 4.169 1.00 28.94 94 ALA A CA 1
ATOM 683 C C . ALA A 1 94 ? 8.295 16.930 2.664 1.00 28.94 94 ALA A C 1
ATOM 685 O O . ALA A 1 94 ? 8.741 16.029 1.952 1.00 28.94 94 ALA A O 1
ATOM 686 N N . HIS A 1 95 ? 7.473 17.889 2.241 1.00 35.69 95 HIS A N 1
ATOM 687 C CA . HIS A 1 95 ? 7.251 18.230 0.838 1.00 35.69 95 HIS A CA 1
ATOM 688 C C . HIS A 1 95 ? 8.426 19.043 0.298 1.00 35.69 95 HIS A C 1
ATOM 690 O O . HIS A 1 95 ? 8.942 19.885 1.071 1.00 35.69 95 HIS A O 1
#

Mean predicted aligned error: 7.96 Å

Organism: NCBI:txid1839754

Nearest PDB structures (foldseek):
  9ggq-assembly1_D  TM=4.327E-01  e=2.667E+00  Escherichia coli
  6rku-assembly1_B  TM=4.285E-01  e=2.836E+00  Escherichia coli K-12
  5c5v-assembly1_A  TM=3.703E-01  e=5.578E+00  Trypanosoma brucei brucei TREU927

Foldseek 3Di:
DDPPDPDDPAPDDDDPVLVVVLVVLLCVLVVHDPPWDKDWGKDQDPDPPAARIKIKIWTQDPVGIQIFIGGDDSNPDDSVNSSVRSVPCPDDDDD

Solvent-accessible surface area (backbone atoms only — not comparable to full-atom values): 5984 Å² total; per-residue (Å²): 134,84,84,81,75,86,74,73,76,78,55,78,79,80,53,68,72,48,46,52,53,52,46,49,45,51,27,67,63,68,74,50,62,89,86,49,54,63,47,78,45,67,41,54,43,87,53,93,90,50,57,69,29,25,23,40,40,34,40,51,48,97,93,47,77,50,57,48,78,44,86,35,52,70,81,76,63,48,67,68,56,55,37,50,43,67,67,68,50,80,81,70,83,85,131

Radius of gyration: 14.16 Å; Cα contacts (8 Å, |Δi|>4): 133; chains: 1; bounding box: 33×36×33 Å

Sequence (95 aa):
MSLISPGGPRPPATPPAVAERLRGWIRDALGLDGEVTVLVTQLACTEPGCPPVETVLAALPQAGRRSVTLPGPAADLTEVEVRRAFHLSGDLHAH